Protein AF-A0A517XSW2-F1 (afdb_monomer_lite)

Organism: NCBI:txid2528023

Structure (mmCIF, N/CA/C/O backbone):
data_AF-A0A517XSW2-F1
#
_entry.id   AF-A0A517XSW2-F1
#
loop_
_atom_site.group_PDB
_atom_site.id
_atom_site.type_symbol
_atom_site.label_atom_id
_atom_site.label_alt_id
_atom_site.label_comp_id
_atom_site.label_asym_id
_atom_site.label_entity_id
_atom_site.label_seq_id
_atom_site.pdbx_PDB_ins_code
_atom_site.Cartn_x
_atom_site.Cartn_y
_atom_site.Cartn_z
_atom_site.occupancy
_atom_site.B_iso_or_equiv
_atom_site.auth_seq_id
_atom_site.auth_comp_id
_atom_site.auth_asym_id
_atom_site.auth_atom_id
_atom_site.pdbx_PDB_model_num
ATOM 1 N N . MET A 1 1 ? -10.372 -14.621 -18.216 1.00 47.44 1 MET A N 1
ATOM 2 C CA . MET A 1 1 ? -9.412 -14.431 -17.105 1.00 47.44 1 MET A CA 1
ATOM 3 C C . MET A 1 1 ? -10.120 -13.616 -16.020 1.00 47.44 1 MET A C 1
ATOM 5 O O . MET A 1 1 ? -10.457 -12.471 -16.289 1.00 47.44 1 MET A O 1
ATOM 9 N N . GLN A 1 2 ? -10.473 -14.197 -14.866 1.00 51.78 2 GLN A N 1
ATOM 10 C CA . GLN A 1 2 ? -11.155 -13.453 -13.789 1.00 51.78 2 GLN A CA 1
ATOM 11 C C . GLN A 1 2 ? -10.170 -12.493 -13.101 1.00 51.78 2 GLN A C 1
ATOM 13 O O . GLN A 1 2 ? -9.074 -12.891 -12.706 1.00 51.78 2 GLN A O 1
ATOM 18 N N . LEU A 1 3 ? -10.551 -11.221 -12.974 1.00 66.81 3 LEU A N 1
ATOM 19 C CA . LEU A 1 3 ? -9.764 -10.204 -12.278 1.00 66.81 3 LEU A CA 1
ATOM 20 C C . LEU A 1 3 ? -9.918 -10.397 -10.765 1.00 66.81 3 LEU A C 1
ATOM 22 O O . LEU A 1 3 ? -10.940 -10.016 -10.202 1.00 66.81 3 LEU A O 1
ATOM 26 N N . LYS A 1 4 ? -8.900 -10.973 -10.112 1.00 82.75 4 LYS A N 1
ATOM 27 C CA . LYS A 1 4 ? -8.864 -11.096 -8.647 1.00 82.75 4 LYS A CA 1
ATOM 28 C C . LYS A 1 4 ? -8.830 -9.714 -7.989 1.00 82.75 4 LYS A C 1
ATOM 30 O O . LYS A 1 4 ? -8.006 -8.863 -8.358 1.00 82.75 4 LYS A O 1
ATOM 35 N N . LYS A 1 5 ? -9.706 -9.500 -7.011 1.00 84.12 5 LYS A N 1
ATOM 36 C CA . LYS A 1 5 ? -9.792 -8.272 -6.219 1.00 84.12 5 LYS A CA 1
ATOM 37 C C . LYS A 1 5 ? -9.348 -8.559 -4.791 1.00 84.12 5 LYS A C 1
ATOM 39 O O . LYS A 1 5 ? -9.484 -9.673 -4.306 1.00 84.12 5 LYS A O 1
ATOM 44 N N . VAL A 1 6 ? -8.796 -7.537 -4.155 1.00 81.19 6 VAL A N 1
ATOM 45 C CA . VAL A 1 6 ? -8.434 -7.555 -2.740 1.00 81.19 6 VAL A CA 1
ATOM 46 C C . VAL A 1 6 ? -9.294 -6.517 -2.041 1.00 81.19 6 VAL A C 1
ATOM 48 O O . VAL A 1 6 ? -9.433 -5.384 -2.522 1.00 81.19 6 VAL A O 1
ATOM 51 N N . ARG A 1 7 ? -9.881 -6.917 -0.920 1.00 79.69 7 ARG A N 1
ATOM 52 C CA . ARG A 1 7 ? -10.638 -6.062 -0.018 1.00 79.69 7 ARG A CA 1
ATOM 53 C C . ARG A 1 7 ? -9.771 -5.756 1.195 1.00 79.69 7 ARG A C 1
ATOM 55 O O . ARG A 1 7 ? -9.294 -6.664 1.870 1.00 79.69 7 ARG A O 1
ATOM 62 N N . LEU A 1 8 ? -9.574 -4.465 1.430 1.00 76.75 8 LEU A N 1
ATOM 63 C CA . LEU A 1 8 ? -8.878 -3.927 2.587 1.00 76.75 8 LEU A CA 1
ATOM 64 C C . LEU A 1 8 ? -9.906 -3.368 3.563 1.00 76.75 8 LEU A C 1
ATOM 66 O O . LEU A 1 8 ? -10.751 -2.568 3.152 1.00 76.75 8 LEU A O 1
ATOM 70 N N . THR A 1 9 ? -9.811 -3.753 4.830 1.00 80.19 9 THR A N 1
ATOM 71 C CA . THR A 1 9 ? -10.694 -3.263 5.898 1.00 80.19 9 THR A CA 1
ATOM 72 C C . THR A 1 9 ? -9.861 -2.564 6.956 1.00 80.19 9 THR A C 1
ATOM 74 O O . THR A 1 9 ? -8.859 -3.123 7.392 1.00 80.19 9 THR A O 1
ATOM 77 N N . LEU A 1 10 ? -10.260 -1.356 7.359 1.00 73.75 10 LEU A N 1
ATOM 78 C CA . LEU A 1 10 ? -9.599 -0.606 8.420 1.00 73.75 10 LEU A CA 1
ATOM 79 C C . LEU A 1 10 ? -10.379 -0.738 9.728 1.00 73.75 10 LEU A C 1
ATOM 81 O O . LEU A 1 10 ? -11.501 -0.235 9.831 1.00 73.75 10 LEU A O 1
ATOM 85 N N . ASN A 1 11 ? -9.752 -1.359 10.726 1.00 71.06 11 ASN A N 1
ATOM 86 C CA . ASN A 1 11 ? -10.297 -1.493 12.071 1.00 71.06 11 ASN A CA 1
ATOM 87 C C . ASN A 1 11 ? -9.537 -0.547 13.009 1.00 71.06 11 ASN A C 1
ATOM 89 O O . ASN A 1 11 ? -8.332 -0.676 13.231 1.00 71.06 11 ASN A O 1
ATOM 93 N N . THR A 1 12 ? -10.231 0.448 13.551 1.00 65.69 12 THR A N 1
ATOM 94 C CA . THR A 1 12 ? -9.675 1.344 14.572 1.00 65.69 12 THR A CA 1
ATOM 95 C C . THR A 1 12 ? -9.985 0.802 15.958 1.00 65.69 12 THR A C 1
ATOM 97 O O . THR A 1 12 ? -11.158 0.621 16.284 1.00 65.69 12 THR A O 1
ATOM 100 N N . THR A 1 13 ? -8.964 0.607 16.794 1.00 62.94 13 THR A N 1
ATOM 101 C CA . THR A 1 13 ? -9.158 0.317 18.220 1.00 62.94 13 THR A CA 1
ATOM 102 C C . THR A 1 13 ? -9.878 1.497 18.872 1.00 62.94 13 THR A C 1
ATOM 104 O O . THR A 1 13 ? -9.374 2.621 18.841 1.00 62.94 13 THR A O 1
ATOM 107 N N . ARG A 1 14 ? -11.065 1.260 19.438 1.00 57.31 14 ARG A N 1
ATOM 108 C CA . ARG A 1 14 ? -11.829 2.269 20.178 1.00 57.31 14 ARG A CA 1
ATOM 109 C C . ARG A 1 14 ? -11.838 1.938 21.658 1.00 57.31 14 ARG A C 1
ATOM 111 O O . ARG A 1 14 ? -12.066 0.797 22.040 1.00 57.31 14 ARG A O 1
ATOM 118 N N . PHE A 1 15 ? -11.626 2.963 22.470 1.00 55.44 15 PHE A N 1
ATOM 119 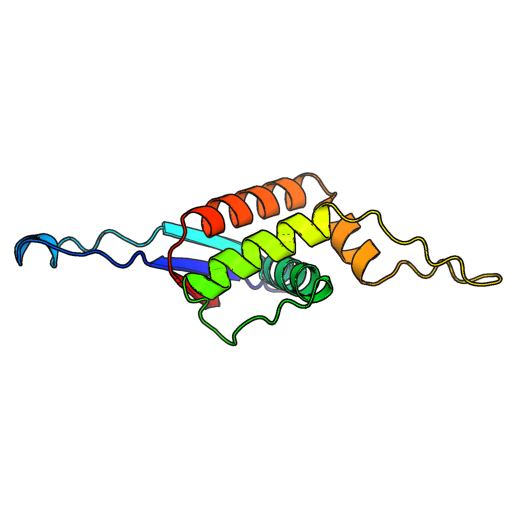C CA . PHE A 1 15 ? -11.977 2.927 23.879 1.00 55.44 15 PHE A CA 1
ATOM 120 C C . PHE A 1 15 ? -13.423 3.397 23.977 1.00 55.44 15 PHE A C 1
ATOM 122 O O . PHE A 1 15 ? -13.714 4.556 23.690 1.00 55.44 15 PHE A O 1
ATOM 129 N N . VAL A 1 16 ? -14.318 2.468 24.284 1.00 61.12 16 VAL A N 1
ATOM 130 C CA . VAL A 1 16 ? -15.738 2.745 24.514 1.00 61.12 16 VAL A CA 1
ATOM 131 C C . VAL A 1 16 ? -15.963 3.027 25.989 1.00 61.12 16 VAL A C 1
ATOM 133 O O . VAL A 1 16 ? -15.346 2.400 26.853 1.00 61.12 16 VAL A O 1
ATOM 136 N N . SER A 1 17 ? -16.806 4.018 26.263 1.00 59.91 17 SER A N 1
ATOM 137 C CA . SER A 1 17 ? -17.055 4.520 27.618 1.00 59.91 17 SER A CA 1
ATOM 138 C C . SER A 1 17 ? -18.344 3.967 28.235 1.00 59.91 17 SER A C 1
ATOM 140 O O . SER A 1 17 ? -18.548 4.099 29.440 1.00 59.91 17 SER A O 1
ATOM 142 N N . SER A 1 18 ? -19.188 3.305 27.434 1.00 62.72 18 SER A N 1
ATOM 143 C CA . SER A 1 18 ? -20.395 2.609 27.893 1.00 62.72 18 SER A CA 1
ATOM 144 C C . SER A 1 18 ? -20.690 1.360 27.049 1.00 62.72 18 SER A C 1
ATOM 146 O O . SER A 1 18 ? -20.314 1.301 25.880 1.00 62.72 18 SER A O 1
ATOM 148 N N . GLU A 1 19 ? -21.380 0.368 27.626 1.00 59.28 19 GLU A N 1
ATOM 149 C CA . GLU A 1 19 ? -21.779 -0.873 26.929 1.00 59.28 19 GLU A CA 1
ATOM 150 C C . GLU A 1 19 ? -22.638 -0.611 25.680 1.00 59.28 19 GLU A C 1
ATOM 152 O O . GLU A 1 19 ? -22.495 -1.316 24.688 1.00 59.28 19 GLU A O 1
ATOM 157 N N . ALA A 1 20 ? -23.460 0.445 25.674 1.00 60.25 20 ALA A N 1
ATOM 158 C CA . ALA A 1 20 ? -24.310 0.804 24.533 1.00 60.25 20 ALA A CA 1
ATOM 159 C C . ALA A 1 20 ? -23.517 1.245 23.284 1.00 60.25 20 ALA A C 1
ATOM 161 O O . ALA A 1 20 ? -24.033 1.184 22.172 1.00 60.25 20 ALA A O 1
ATOM 162 N N . GLU A 1 21 ? -22.259 1.671 23.447 1.00 55.53 21 GLU A N 1
ATOM 163 C CA . GLU A 1 21 ? -21.366 2.009 22.329 1.00 55.53 21 GLU A CA 1
ATOM 164 C C . GLU A 1 21 ? -20.684 0.772 21.722 1.00 55.53 21 GLU A C 1
ATOM 166 O O . GLU A 1 21 ? -20.098 0.871 20.642 1.00 55.53 21 GLU A O 1
ATOM 171 N N . PHE A 1 22 ? -20.742 -0.382 22.401 1.00 55.06 22 PHE A N 1
ATOM 172 C CA . PHE A 1 22 ? -20.172 -1.643 21.917 1.00 55.06 22 PHE A CA 1
ATOM 173 C C . PHE A 1 22 ? -21.033 -2.263 20.806 1.00 55.06 22 PHE A C 1
ATOM 175 O O . PHE A 1 22 ? -20.492 -2.855 19.876 1.00 55.06 22 PHE A O 1
ATOM 182 N N . ASP A 1 23 ? -22.354 -2.067 20.871 1.00 57.75 23 ASP A N 1
ATOM 183 C CA . ASP A 1 23 ? -23.317 -2.578 19.885 1.00 57.75 23 ASP A CA 1
ATOM 184 C C . ASP A 1 23 ? -23.417 -1.708 18.615 1.00 57.75 23 ASP A C 1
ATOM 186 O O . ASP A 1 23 ? -23.972 -2.142 17.602 1.00 57.75 23 ASP A O 1
ATOM 190 N N . GLU A 1 24 ? -22.849 -0.493 18.614 1.00 55.38 24 GLU A N 1
ATOM 191 C CA . GLU A 1 24 ? -22.688 0.304 17.392 1.00 55.38 24 GLU A CA 1
ATOM 192 C C . GLU A 1 24 ? -21.518 -0.232 16.555 1.00 55.38 24 GLU A C 1
ATOM 194 O O . GLU A 1 24 ? -20.431 0.357 16.490 1.00 55.38 24 GLU A O 1
ATOM 199 N N . ASP A 1 25 ? -21.764 -1.345 15.869 1.00 51.53 25 ASP A N 1
ATOM 200 C CA . ASP A 1 25 ? -20.848 -1.960 14.912 1.00 51.53 25 ASP A CA 1
ATOM 201 C C . ASP A 1 25 ? -20.710 -1.045 13.677 1.00 51.53 25 ASP A C 1
ATOM 203 O O . ASP A 1 25 ? -21.332 -1.235 12.627 1.00 51.53 25 ASP A O 1
ATOM 207 N N . LYS A 1 26 ? -19.966 0.063 13.816 1.00 53.25 26 LYS A N 1
ATOM 208 C CA . LYS A 1 26 ? -19.712 0.967 12.689 1.00 53.25 26 LYS A CA 1
ATOM 209 C C . LYS A 1 26 ? -18.885 0.182 11.677 1.00 53.25 26 LYS A C 1
ATOM 211 O O . LYS A 1 26 ? -17.756 -0.190 12.002 1.00 53.25 26 LYS A O 1
ATOM 216 N N . PRO A 1 27 ? -19.396 -0.032 10.452 1.00 54.59 27 PRO A N 1
ATOM 217 C CA . PRO A 1 27 ? -18.694 -0.835 9.469 1.00 54.59 27 PRO A CA 1
ATOM 218 C C . PRO A 1 27 ? -17.327 -0.202 9.217 1.00 54.59 27 PRO A C 1
ATOM 220 O O . PRO A 1 27 ? -17.233 0.987 8.890 1.00 54.59 27 PRO A O 1
ATOM 223 N N . GLY A 1 28 ? -16.265 -0.989 9.411 1.00 63.03 28 GLY A N 1
ATOM 224 C CA . GLY A 1 28 ? -14.898 -0.558 9.140 1.00 63.03 28 GLY A CA 1
ATOM 225 C C . GLY A 1 28 ? -14.803 0.064 7.746 1.00 63.03 28 GLY A C 1
ATOM 226 O O . GLY A 1 28 ? -15.476 -0.372 6.804 1.00 63.03 28 GLY A O 1
ATOM 227 N N . LYS A 1 29 ? -13.983 1.111 7.591 1.00 73.69 29 LYS A N 1
ATOM 228 C CA . LYS A 1 29 ? -13.776 1.702 6.262 1.00 73.69 29 LYS A CA 1
ATOM 229 C C . LYS A 1 29 ? -13.212 0.612 5.354 1.00 73.69 29 LYS A C 1
ATOM 231 O O . LYS A 1 29 ? -12.238 -0.044 5.710 1.00 73.69 29 LYS A O 1
ATOM 236 N N . MET A 1 30 ? -13.815 0.434 4.182 1.00 80.75 30 MET A N 1
ATOM 237 C CA . MET A 1 30 ? -13.444 -0.619 3.241 1.00 80.75 30 MET A CA 1
ATOM 238 C C . MET A 1 30 ? -12.936 -0.028 1.927 1.00 80.75 30 MET A C 1
ATOM 240 O O . MET A 1 30 ? -13.573 0.847 1.336 1.00 80.75 30 MET A O 1
ATOM 244 N N . LEU A 1 31 ? -11.809 -0.543 1.435 1.00 84.62 31 LEU A N 1
ATOM 245 C CA . LEU A 1 31 ? -11.260 -0.220 0.121 1.00 84.62 31 LEU A CA 1
ATOM 246 C C . LEU A 1 31 ? -11.094 -1.500 -0.699 1.00 84.62 31 LEU A C 1
ATOM 248 O O . LEU A 1 31 ? -10.339 -2.396 -0.337 1.00 84.62 31 LEU A O 1
ATOM 252 N N . VAL A 1 32 ? -11.771 -1.571 -1.844 1.00 85.81 32 VAL A N 1
ATOM 253 C CA . VAL A 1 32 ? -11.595 -2.663 -2.810 1.00 85.81 32 VAL A CA 1
ATOM 254 C C . VAL A 1 32 ? -10.678 -2.193 -3.931 1.00 85.81 32 VAL A C 1
ATOM 256 O O . VAL A 1 32 ? -10.937 -1.166 -4.563 1.00 85.81 32 VAL A O 1
ATOM 259 N N . LEU A 1 33 ? -9.623 -2.956 -4.207 1.00 86.88 33 LEU A N 1
ATOM 260 C CA . LEU A 1 33 ? -8.675 -2.667 -5.279 1.00 86.88 33 LEU A CA 1
ATOM 261 C C . LEU A 1 33 ? -8.263 -3.937 -6.038 1.00 86.88 33 LEU A C 1
ATOM 263 O O . LEU A 1 33 ? -8.429 -5.052 -5.539 1.00 86.88 33 LEU A O 1
ATOM 267 N N . PRO A 1 34 ? -7.715 -3.808 -7.259 1.00 88.88 34 PRO A N 1
ATOM 268 C CA . PRO A 1 34 ? -7.167 -4.953 -7.973 1.00 88.88 34 PRO A CA 1
ATOM 269 C C . PRO A 1 34 ? -6.020 -5.600 -7.188 1.00 88.88 34 PRO A C 1
ATOM 271 O O . PRO A 1 34 ? -5.095 -4.909 -6.750 1.00 88.88 34 PRO A O 1
ATOM 274 N N . ALA A 1 35 ? -6.014 -6.934 -7.101 1.00 86.38 35 ALA A N 1
ATOM 275 C CA . ALA A 1 35 ? -4.966 -7.686 -6.400 1.00 86.38 35 ALA A CA 1
ATOM 276 C C . ALA A 1 35 ? -3.561 -7.405 -6.959 1.00 86.38 35 ALA A C 1
ATOM 278 O O . ALA A 1 35 ? -2.554 -7.485 -6.259 1.00 86.38 35 ALA A O 1
ATOM 279 N N . VAL A 1 36 ? -3.477 -7.088 -8.253 1.00 88.31 36 VAL A N 1
ATOM 280 C CA . VAL A 1 36 ? -2.221 -6.718 -8.916 1.00 88.31 36 VAL A CA 1
ATOM 281 C C . VAL A 1 36 ? -1.697 -5.382 -8.391 1.00 88.31 36 VAL A C 1
ATOM 283 O O . VAL A 1 36 ? -0.513 -5.286 -8.085 1.00 88.31 36 VAL A O 1
ATOM 286 N N . SER A 1 37 ? -2.561 -4.375 -8.241 1.00 87.94 37 SER A N 1
ATOM 287 C CA . SER A 1 37 ? -2.162 -3.053 -7.747 1.00 87.94 37 SER A CA 1
ATOM 288 C C . SER A 1 37 ? -1.698 -3.122 -6.291 1.00 87.94 37 SER A C 1
ATOM 290 O O . SER A 1 37 ? -0.671 -2.533 -5.967 1.00 87.94 37 SER A O 1
ATOM 292 N N . PHE A 1 38 ? -2.382 -3.901 -5.440 1.00 88.19 38 PHE A N 1
ATOM 293 C CA . PHE A 1 38 ? -1.956 -4.102 -4.050 1.00 88.19 38 PHE A CA 1
ATOM 294 C C . PHE A 1 38 ? -0.585 -4.781 -3.964 1.00 88.19 38 PHE A C 1
ATOM 296 O O . PHE A 1 38 ? 0.328 -4.259 -3.331 1.00 88.19 38 PHE A O 1
ATOM 303 N N . ARG A 1 39 ? -0.397 -5.902 -4.675 1.00 89.06 39 ARG A N 1
ATOM 304 C CA . ARG A 1 39 ? 0.886 -6.627 -4.692 1.00 89.06 39 ARG A CA 1
ATOM 305 C C . ARG A 1 39 ? 2.037 -5.769 -5.206 1.00 89.06 39 ARG A C 1
ATOM 307 O O . ARG A 1 39 ? 3.132 -5.841 -4.664 1.00 89.06 39 ARG A O 1
ATOM 314 N N . LYS A 1 40 ? 1.796 -4.934 -6.220 1.00 90.62 40 LYS A N 1
ATOM 315 C CA . LYS A 1 40 ? 2.806 -3.993 -6.723 1.00 90.62 40 LYS A CA 1
ATOM 316 C C . LYS A 1 40 ? 3.126 -2.885 -5.720 1.00 90.62 40 LYS A C 1
ATOM 318 O O . LYS A 1 40 ? 4.276 -2.472 -5.652 1.00 90.62 40 LYS A O 1
ATOM 323 N N . ALA A 1 41 ? 2.149 -2.424 -4.940 1.00 88.69 41 ALA A N 1
ATOM 324 C CA . ALA A 1 41 ? 2.386 -1.447 -3.879 1.00 88.69 41 ALA A CA 1
ATOM 325 C C . ALA A 1 41 ? 3.229 -2.059 -2.749 1.00 88.69 41 ALA A C 1
ATOM 327 O O . ALA A 1 41 ? 4.197 -1.445 -2.309 1.00 88.69 41 ALA A O 1
ATOM 328 N N . VAL A 1 42 ? 2.922 -3.295 -2.344 1.00 90.81 42 VAL A N 1
ATOM 329 C CA . VAL A 1 42 ? 3.741 -4.053 -1.385 1.00 90.81 42 VAL A CA 1
ATOM 330 C C . VAL A 1 42 ? 5.165 -4.233 -1.905 1.00 90.81 42 VAL A C 1
ATOM 332 O O . VAL A 1 42 ? 6.102 -3.818 -1.234 1.00 90.81 42 VAL A O 1
ATOM 335 N N . ALA A 1 43 ? 5.329 -4.738 -3.131 1.00 89.50 43 ALA A N 1
ATOM 336 C CA . ALA A 1 43 ? 6.647 -4.925 -3.736 1.00 89.50 43 ALA A CA 1
ATOM 337 C C . ALA A 1 43 ? 7.443 -3.612 -3.828 1.00 89.50 43 ALA A C 1
ATOM 339 O O . ALA A 1 43 ? 8.654 -3.608 -3.633 1.00 89.50 43 ALA A O 1
ATOM 340 N N . LEU A 1 44 ? 6.770 -2.485 -4.096 1.00 89.06 44 LEU A N 1
ATOM 341 C CA . LEU A 1 44 ? 7.409 -1.173 -4.115 1.00 89.06 44 LEU A CA 1
ATOM 342 C C . LEU A 1 44 ? 7.874 -0.751 -2.713 1.00 89.06 44 LEU A C 1
ATOM 344 O O . LEU A 1 44 ? 8.997 -0.274 -2.576 1.00 89.06 44 LEU A O 1
ATOM 348 N N . ALA A 1 45 ? 7.059 -0.960 -1.677 1.00 89.50 45 ALA A N 1
ATOM 349 C CA . ALA A 1 45 ? 7.454 -0.693 -0.294 1.00 89.50 45 ALA A CA 1
ATOM 350 C C . ALA A 1 45 ? 8.644 -1.566 0.138 1.00 89.50 45 ALA A C 1
ATOM 352 O O . ALA A 1 45 ? 9.572 -1.082 0.779 1.00 89.50 45 ALA A O 1
ATOM 353 N N . GLU A 1 46 ? 8.670 -2.836 -0.266 1.00 90.81 46 GLU A N 1
ATOM 354 C CA . GLU A 1 46 ? 9.763 -3.759 0.065 1.00 90.81 46 GLU A CA 1
ATOM 355 C C . GLU A 1 46 ? 11.123 -3.304 -0.497 1.00 90.81 46 GLU A C 1
ATOM 357 O O . GLU A 1 46 ? 12.162 -3.586 0.103 1.00 90.81 46 GLU A O 1
ATOM 362 N N . THR A 1 47 ? 11.151 -2.503 -1.574 1.00 88.31 47 THR A N 1
ATOM 363 C CA . THR A 1 47 ? 12.406 -1.920 -2.101 1.00 88.31 47 THR A CA 1
ATOM 364 C C . THR A 1 47 ? 13.106 -0.959 -1.128 1.00 88.31 47 THR A C 1
ATOM 366 O O . THR A 1 47 ? 14.298 -0.673 -1.287 1.00 88.31 47 THR A O 1
ATOM 369 N N . THR A 1 48 ? 12.411 -0.463 -0.099 1.00 85.50 48 THR A N 1
ATOM 370 C CA . THR A 1 48 ? 13.000 0.390 0.947 1.00 85.50 48 THR A CA 1
ATOM 371 C C . THR A 1 48 ? 13.433 -0.393 2.185 1.00 85.50 48 THR A C 1
ATOM 373 O O . THR A 1 48 ? 13.935 0.213 3.126 1.00 85.50 48 THR A O 1
ATOM 376 N N . GLY A 1 49 ? 13.275 -1.722 2.189 1.00 84.69 49 GLY A N 1
ATOM 377 C CA . GLY A 1 49 ? 13.587 -2.593 3.327 1.00 84.69 49 GLY A CA 1
ATOM 378 C C . GLY A 1 49 ? 12.389 -2.916 4.226 1.00 84.69 49 GLY A C 1
ATOM 379 O O . GLY A 1 49 ? 12.552 -3.652 5.199 1.00 84.69 49 GLY A O 1
ATOM 380 N N . PHE A 1 50 ? 11.192 -2.413 3.902 1.00 89.38 50 PHE A N 1
ATOM 381 C CA . PHE A 1 50 ? 9.952 -2.835 4.555 1.00 89.38 50 PHE A CA 1
ATOM 382 C C . PHE A 1 50 ? 9.706 -4.334 4.329 1.00 89.38 50 PHE A C 1
ATOM 384 O O . PHE A 1 50 ? 10.040 -4.869 3.274 1.00 89.38 50 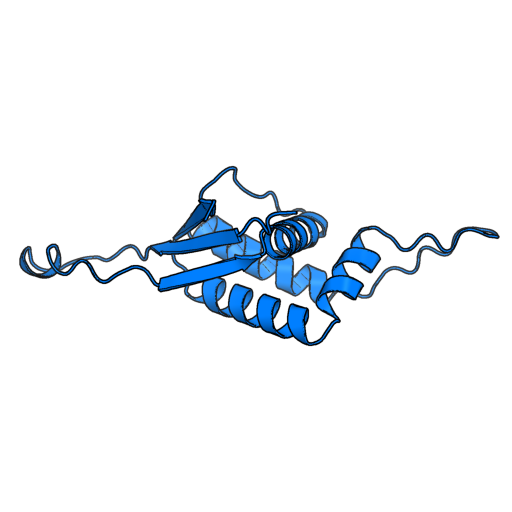PHE A O 1
ATOM 391 N N . ARG A 1 51 ? 9.105 -5.020 5.306 1.00 87.56 51 ARG A N 1
ATOM 392 C CA . ARG A 1 51 ? 8.690 -6.423 5.175 1.00 87.56 51 ARG A CA 1
ATOM 393 C C . ARG A 1 51 ? 7.202 -6.533 5.450 1.00 87.56 51 ARG A C 1
ATOM 395 O O . ARG A 1 51 ? 6.763 -6.262 6.564 1.00 87.56 51 ARG A O 1
ATOM 402 N N . ALA A 1 52 ? 6.437 -6.949 4.447 1.00 85.19 52 ALA A N 1
ATOM 403 C CA . ALA A 1 52 ? 5.001 -7.090 4.611 1.00 85.19 52 ALA A CA 1
ATOM 404 C C . ALA A 1 52 ? 4.652 -8.274 5.534 1.00 85.19 52 ALA A C 1
ATOM 406 O O . ALA A 1 52 ? 5.167 -9.382 5.337 1.00 85.19 52 ALA A O 1
ATOM 407 N N . PRO A 1 53 ? 3.755 -8.084 6.517 1.00 84.50 53 PRO A N 1
ATOM 408 C CA . PRO A 1 53 ? 3.198 -9.191 7.278 1.00 84.50 53 PRO A CA 1
ATOM 409 C C . PRO A 1 53 ? 2.311 -10.071 6.385 1.00 84.50 53 PRO A C 1
ATOM 411 O O . PRO A 1 53 ? 1.689 -9.611 5.424 1.00 84.50 53 PRO A O 1
ATOM 414 N N . ARG A 1 54 ? 2.233 -11.365 6.710 1.00 75.19 54 ARG A N 1
ATOM 415 C CA . ARG A 1 54 ? 1.347 -12.311 6.018 1.00 75.19 54 ARG A CA 1
ATOM 416 C C . ARG A 1 54 ? -0.067 -12.177 6.586 1.00 75.19 54 ARG A C 1
ATOM 418 O O . ARG A 1 54 ? -0.359 -12.757 7.624 1.00 75.19 54 ARG A O 1
ATOM 425 N N . GLY A 1 55 ? -0.923 -11.408 5.915 1.00 75.88 55 GLY A N 1
ATOM 426 C CA . GLY A 1 55 ? -2.339 -11.257 6.270 1.00 75.88 55 GLY A CA 1
ATOM 427 C C . GLY A 1 55 ? -2.675 -9.846 6.734 1.00 75.88 55 GLY A C 1
ATOM 428 O O . GLY A 1 55 ? -2.963 -8.990 5.906 1.00 75.88 55 GLY A O 1
ATOM 429 N N . SER A 1 56 ? -2.627 -9.599 8.045 1.00 80.19 56 SER A N 1
ATOM 430 C CA . SER A 1 56 ? -3.060 -8.326 8.631 1.00 80.19 56 SER A CA 1
ATOM 431 C C . SER A 1 56 ? -1.893 -7.391 8.957 1.00 80.19 56 SER A C 1
ATOM 433 O O . SER A 1 56 ? -0.864 -7.791 9.511 1.00 80.19 56 SER A O 1
ATOM 435 N N . PHE A 1 57 ? -2.073 -6.115 8.636 1.00 83.56 57 PHE A N 1
ATOM 436 C CA . PHE A 1 57 ? -1.160 -5.035 8.971 1.00 83.56 57 PHE A CA 1
ATOM 437 C C . PHE A 1 57 ? -1.661 -4.389 10.263 1.00 83.56 57 PHE A C 1
ATOM 439 O O . PHE A 1 57 ? -2.658 -3.675 10.277 1.00 83.56 57 PHE A O 1
ATOM 446 N N . MET A 1 58 ? -0.974 -4.653 11.371 1.00 81.25 58 MET A N 1
ATOM 447 C CA . M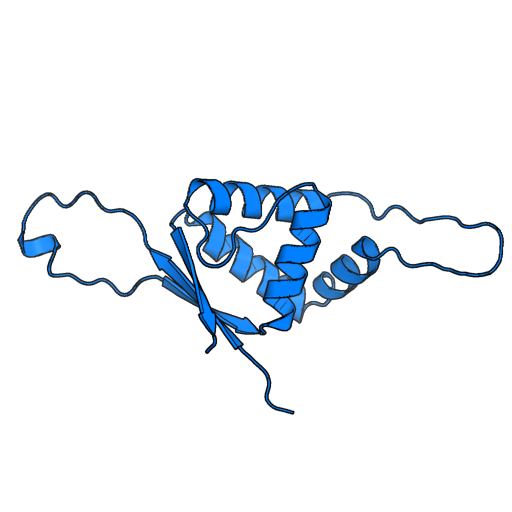ET A 1 58 ? -1.203 -3.935 12.628 1.00 81.25 58 MET A CA 1
ATOM 448 C C . MET A 1 58 ? -0.883 -2.439 12.465 1.00 81.25 58 MET A C 1
ATOM 450 O O . MET A 1 58 ? -0.098 -2.097 11.580 1.00 81.25 58 MET A O 1
ATOM 454 N N . PRO A 1 59 ? -1.409 -1.544 13.326 1.00 80.19 59 PRO A N 1
ATOM 455 C CA . PRO A 1 59 ? -1.226 -0.098 13.172 1.00 80.19 59 PRO A CA 1
ATOM 456 C C . PRO A 1 59 ? 0.240 0.340 13.005 1.00 80.19 59 PRO A C 1
ATOM 458 O O . PRO A 1 59 ? 0.537 1.192 12.170 1.00 80.19 59 PRO A O 1
ATOM 461 N N . SER A 1 60 ? 1.178 -0.291 13.723 1.00 81.12 60 SER A N 1
ATOM 462 C CA . SER A 1 60 ? 2.621 -0.056 13.558 1.00 81.12 60 SER A CA 1
ATOM 463 C C . SER A 1 60 ? 3.107 -0.367 12.136 1.00 81.12 60 SER A C 1
ATOM 465 O O . SER A 1 60 ? 3.743 0.473 11.500 1.00 81.12 60 SER A O 1
ATOM 467 N N . HIS A 1 61 ? 2.736 -1.530 11.596 1.00 85.06 61 HIS A N 1
ATOM 468 C CA . HIS A 1 61 ? 3.078 -1.949 10.234 1.00 85.06 61 HIS A CA 1
ATOM 469 C C . HIS A 1 61 ? 2.389 -1.088 9.171 1.00 85.06 61 HIS A C 1
ATOM 471 O O . HIS A 1 61 ? 2.973 -0.832 8.123 1.00 85.06 61 HIS A O 1
ATOM 477 N N . THR A 1 62 ? 1.165 -0.619 9.428 1.00 83.69 62 THR A N 1
ATOM 478 C CA . THR A 1 62 ? 0.419 0.288 8.542 1.00 83.69 62 THR A CA 1
ATOM 479 C C . THR A 1 62 ? 1.169 1.614 8.367 1.00 83.69 62 THR A C 1
ATOM 481 O O . THR A 1 62 ? 1.358 2.086 7.242 1.00 83.69 62 THR A O 1
ATOM 484 N N . VAL A 1 63 ? 1.673 2.187 9.464 1.00 84.50 63 VAL A N 1
ATOM 485 C CA . VAL A 1 63 ? 2.471 3.425 9.438 1.00 84.50 63 VAL A CA 1
ATOM 486 C C . VAL A 1 63 ? 3.804 3.214 8.716 1.00 84.50 63 VAL A C 1
ATOM 488 O O . VAL A 1 63 ? 4.188 4.034 7.874 1.00 84.50 63 VAL A O 1
ATOM 491 N N . GLU A 1 64 ? 4.498 2.113 9.005 1.00 88.06 64 GLU A N 1
ATOM 492 C CA . GLU A 1 64 ? 5.752 1.755 8.332 1.00 88.06 64 GLU A CA 1
ATOM 493 C C . GLU A 1 64 ? 5.554 1.545 6.830 1.00 88.06 64 GLU A C 1
ATOM 495 O O . GLU A 1 64 ? 6.317 2.085 6.028 1.00 88.06 64 GLU A O 1
ATOM 500 N N . PHE A 1 65 ? 4.488 0.847 6.440 1.00 89.62 65 PHE A N 1
ATOM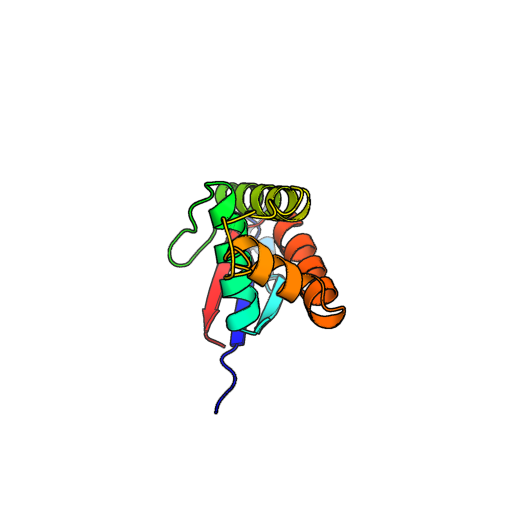 501 C CA . PHE A 1 65 ? 4.116 0.625 5.048 1.00 89.62 65 PHE A CA 1
ATOM 502 C C . PHE A 1 65 ? 3.853 1.943 4.310 1.00 89.62 65 PHE A C 1
ATOM 504 O O . PHE A 1 65 ? 4.388 2.162 3.220 1.00 89.62 65 PHE A O 1
ATOM 511 N N . ALA A 1 66 ? 3.084 2.861 4.911 1.00 87.94 66 ALA A N 1
ATOM 512 C CA . ALA A 1 66 ? 2.824 4.178 4.326 1.00 87.94 66 ALA A CA 1
ATOM 513 C C . ALA A 1 66 ? 4.112 4.981 4.122 1.00 87.94 66 ALA A C 1
ATOM 515 O O . ALA A 1 66 ? 4.288 5.642 3.093 1.00 87.94 66 ALA A O 1
ATOM 516 N N . ARG A 1 67 ? 5.007 4.946 5.116 1.00 89.62 67 ARG A N 1
ATOM 517 C CA . ARG A 1 67 ? 6.293 5.646 5.071 1.00 89.62 67 ARG A CA 1
ATOM 518 C C . ARG A 1 67 ? 7.187 5.060 3.978 1.00 89.62 67 ARG A C 1
ATOM 520 O O . ARG A 1 67 ? 7.683 5.822 3.153 1.00 89.62 67 ARG A O 1
ATOM 527 N N . ALA A 1 68 ? 7.310 3.735 3.929 1.00 89.81 68 ALA A N 1
ATOM 528 C CA . ALA A 1 68 ? 8.076 3.007 2.923 1.00 89.81 68 ALA A CA 1
ATOM 529 C C . ALA A 1 68 ? 7.582 3.296 1.499 1.00 89.81 68 ALA A C 1
ATOM 531 O O . ALA A 1 68 ? 8.378 3.615 0.620 1.00 89.81 68 ALA A O 1
ATOM 532 N N . LEU A 1 69 ? 6.264 3.286 1.270 1.00 89.44 69 LEU A N 1
ATOM 533 C CA . LEU A 1 69 ? 5.683 3.645 -0.028 1.00 89.44 69 LEU A CA 1
ATOM 534 C C . LEU A 1 69 ? 6.017 5.079 -0.452 1.00 89.44 69 LEU A C 1
ATOM 536 O O . LEU A 1 69 ? 6.398 5.314 -1.601 1.00 89.44 69 LEU A O 1
ATOM 540 N N . LYS A 1 70 ? 5.871 6.048 0.460 1.00 88.12 70 LYS A N 1
ATOM 541 C CA . LYS A 1 70 ? 6.194 7.456 0.178 1.00 88.12 70 LYS A CA 1
ATOM 542 C C . LYS A 1 70 ? 7.677 7.634 -0.137 1.00 88.12 70 LYS A C 1
ATOM 544 O O . LYS A 1 70 ? 8.016 8.379 -1.054 1.00 88.12 70 LYS A O 1
ATOM 549 N N . GLU A 1 71 ? 8.544 6.936 0.589 1.00 89.38 71 GLU A N 1
ATOM 550 C CA . GLU A 1 71 ? 9.986 6.949 0.356 1.00 89.38 71 GLU A CA 1
ATOM 551 C C 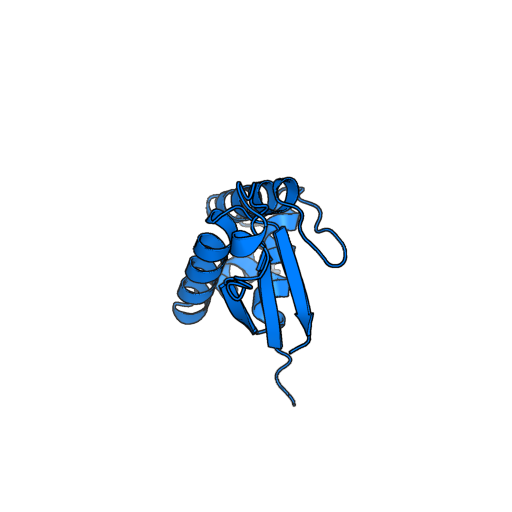. GLU A 1 71 ? 10.357 6.305 -0.989 1.00 89.38 71 GLU A C 1
ATOM 553 O O . GLU A 1 71 ? 11.103 6.889 -1.774 1.00 89.38 71 GLU A O 1
ATOM 558 N N . ALA A 1 72 ? 9.794 5.140 -1.309 1.00 86.19 72 ALA A N 1
ATOM 559 C CA . ALA A 1 72 ? 10.027 4.462 -2.583 1.00 86.19 72 ALA A CA 1
ATOM 560 C C . ALA A 1 72 ? 9.632 5.343 -3.781 1.00 86.19 72 ALA A C 1
ATOM 562 O O . ALA A 1 72 ? 10.339 5.409 -4.789 1.00 86.19 72 ALA A O 1
ATOM 563 N N . MET A 1 73 ? 8.520 6.073 -3.655 1.00 83.75 73 MET A N 1
ATOM 564 C CA . MET A 1 73 ? 8.040 6.993 -4.687 1.00 83.75 73 MET A CA 1
ATOM 565 C C . MET A 1 73 ? 8.904 8.255 -4.826 1.00 83.75 73 MET A C 1
ATOM 567 O O . MET A 1 73 ? 8.958 8.818 -5.922 1.00 83.75 73 MET A O 1
ATOM 571 N N . SER A 1 74 ? 9.577 8.698 -3.758 1.00 82.69 74 SER A N 1
ATOM 572 C CA . SER A 1 74 ? 10.378 9.932 -3.744 1.00 82.69 74 SER A CA 1
ATOM 573 C C . SER A 1 74 ? 11.845 9.736 -4.137 1.00 82.69 74 SER A C 1
ATOM 575 O O . SER A 1 74 ? 12.481 10.690 -4.594 1.00 82.69 74 SER A O 1
ATOM 577 N N . ARG A 1 75 ? 12.395 8.517 -4.022 1.00 78.44 75 ARG A N 1
ATOM 578 C CA . ARG A 1 75 ? 13.751 8.187 -4.512 1.00 78.44 75 ARG A CA 1
ATOM 579 C C . ARG A 1 75 ? 13.872 8.562 -5.991 1.00 78.44 75 ARG A C 1
ATOM 581 O O . ARG A 1 75 ? 12.890 8.490 -6.705 1.00 78.44 75 ARG A O 1
ATOM 588 N N . LYS A 1 76 ? 15.026 8.944 -6.532 1.00 61.97 76 LYS A N 1
ATOM 589 C CA . LYS A 1 76 ? 15.166 9.048 -8.004 1.00 61.97 76 LYS A CA 1
ATOM 590 C C . LYS A 1 76 ? 15.413 7.653 -8.573 1.00 61.97 76 LYS A C 1
ATOM 592 O O . LYS A 1 76 ? 16.191 6.908 -7.983 1.00 61.97 76 LYS A O 1
ATOM 597 N N . ALA A 1 77 ? 14.761 7.299 -9.683 1.00 57.81 77 ALA A N 1
ATOM 598 C CA . ALA A 1 77 ? 15.011 6.024 -10.349 1.00 57.81 77 ALA A CA 1
ATOM 599 C C . ALA A 1 77 ? 16.511 5.921 -10.655 1.00 57.81 77 ALA A C 1
ATOM 601 O O . ALA A 1 77 ? 17.059 6.749 -11.389 1.00 57.81 77 ALA A O 1
ATOM 602 N N . LYS A 1 78 ? 17.197 4.945 -10.052 1.00 55.09 78 LYS A N 1
ATOM 603 C CA . LYS A 1 78 ? 18.586 4.663 -10.411 1.00 55.09 78 LYS A CA 1
ATOM 604 C C . LYS A 1 78 ? 18.574 4.073 -11.814 1.00 55.09 78 LYS A C 1
ATOM 606 O O . LYS A 1 78 ? 18.178 2.925 -12.004 1.00 55.09 78 LYS A O 1
ATOM 611 N N . ILE A 1 79 ? 18.990 4.870 -12.792 1.00 53.03 79 ILE A N 1
ATOM 612 C CA . ILE A 1 79 ? 19.303 4.375 -14.129 1.00 53.03 79 ILE A CA 1
ATOM 613 C C . ILE A 1 79 ? 20.508 3.449 -13.958 1.00 53.03 79 ILE A C 1
ATOM 615 O O . ILE A 1 79 ? 21.611 3.907 -13.659 1.00 53.03 79 ILE A O 1
ATOM 619 N N . VAL A 1 80 ? 20.295 2.141 -14.087 1.00 53.59 80 VAL A N 1
ATOM 620 C CA . VAL A 1 80 ? 21.390 1.170 -14.117 1.00 53.59 80 VAL A CA 1
ATOM 621 C C . VAL A 1 80 ? 22.018 1.269 -15.505 1.00 53.59 80 VAL A C 1
ATOM 623 O O . VAL A 1 80 ? 21.552 0.653 -16.461 1.00 53.59 80 VAL A O 1
ATOM 626 N N . ALA A 1 81 ? 23.043 2.110 -15.636 1.00 43.91 81 ALA A N 1
ATOM 627 C CA . ALA A 1 81 ? 23.855 2.182 -16.842 1.00 43.91 81 ALA A CA 1
ATOM 628 C C . ALA A 1 81 ? 24.735 0.922 -16.919 1.00 43.91 81 ALA A C 1
ATOM 630 O O . ALA A 1 81 ? 25.833 0.878 -16.370 1.00 43.91 81 ALA A O 1
ATOM 631 N N . GLY A 1 82 ? 24.216 -0.133 -17.547 1.00 49.88 82 GLY A N 1
ATOM 632 C CA . GLY A 1 82 ? 24.997 -1.318 -17.899 1.00 49.88 82 GLY A CA 1
ATOM 633 C C . GLY A 1 82 ? 25.862 -1.064 -19.143 1.00 49.88 82 GLY A C 1
ATOM 634 O O . GLY A 1 82 ? 25.445 -0.316 -20.035 1.00 49.88 82 GLY A O 1
ATOM 635 N N . PRO A 1 83 ? 27.057 -1.673 -19.248 1.00 48.06 83 PRO A N 1
ATOM 636 C CA . PRO A 1 83 ? 27.893 -1.538 -20.430 1.00 48.06 83 PRO A CA 1
ATOM 637 C C . PRO A 1 83 ? 27.243 -2.286 -21.603 1.00 48.06 83 PRO A C 1
ATOM 639 O O . PRO A 1 83 ? 27.171 -3.506 -21.601 1.00 48.06 83 PRO A O 1
ATOM 642 N N . ARG A 1 84 ? 26.788 -1.524 -22.607 1.00 49.16 84 ARG A N 1
ATOM 643 C CA . ARG A 1 84 ? 26.346 -1.968 -23.945 1.00 49.16 84 ARG A CA 1
ATOM 644 C C . ARG A 1 84 ? 25.212 -3.014 -23.975 1.00 49.16 84 ARG A C 1
ATOM 646 O O . ARG A 1 84 ? 25.439 -4.213 -23.932 1.00 49.16 84 ARG A O 1
ATOM 653 N N . GLY A 1 85 ? 23.988 -2.542 -24.229 1.00 45.38 85 GLY A N 1
ATOM 654 C CA . GLY A 1 85 ? 22.996 -3.318 -24.993 1.00 45.38 85 GLY A CA 1
ATOM 655 C C . GLY A 1 85 ? 21.791 -3.890 -24.244 1.00 45.38 85 GLY A C 1
ATOM 656 O O . GLY A 1 85 ? 20.834 -4.281 -24.901 1.00 45.38 85 GLY A O 1
ATOM 657 N N . SER A 1 86 ? 21.748 -3.868 -22.910 1.00 43.75 86 SER A N 1
ATOM 658 C CA . SER A 1 86 ? 20.509 -4.149 -22.171 1.00 43.75 86 SER A CA 1
ATOM 659 C C . SER A 1 86 ? 20.097 -2.911 -21.382 1.00 43.75 86 SER A C 1
ATOM 661 O O . SER A 1 86 ? 20.655 -2.645 -20.316 1.00 43.75 86 SER A O 1
ATOM 663 N N . SER A 1 87 ? 19.120 -2.141 -21.872 1.00 46.59 87 SER A N 1
ATOM 664 C CA . SER A 1 87 ? 18.413 -1.180 -21.019 1.00 46.59 87 SER A CA 1
ATOM 665 C C . SER A 1 87 ? 17.585 -1.967 -19.998 1.00 46.59 87 SER A C 1
ATOM 667 O O . SER A 1 87 ? 16.391 -2.207 -20.172 1.00 46.59 87 SER A O 1
ATOM 669 N N . GLY A 1 88 ? 18.258 -2.457 -18.962 1.00 50.78 88 GLY A N 1
ATOM 670 C CA . GLY A 1 88 ? 17.653 -3.164 -17.849 1.00 50.78 88 GLY A CA 1
ATOM 671 C C . GLY A 1 88 ? 16.914 -2.160 -16.984 1.00 50.78 88 GLY A C 1
ATOM 672 O O . GLY A 1 88 ? 17.500 -1.578 -16.074 1.00 50.78 88 GLY A O 1
ATOM 673 N N . ILE A 1 89 ? 15.635 -1.929 -17.278 1.00 60.03 89 ILE A N 1
ATOM 674 C CA . ILE A 1 89 ? 14.747 -1.227 -16.351 1.00 60.03 89 ILE A CA 1
ATOM 675 C C . ILE A 1 89 ? 14.746 -2.058 -15.067 1.00 60.03 89 ILE A C 1
ATOM 677 O O . ILE A 1 89 ? 14.328 -3.218 -15.079 1.00 60.03 89 ILE A O 1
ATOM 681 N N . SER A 1 90 ? 15.265 -1.491 -13.977 1.00 71.19 90 SER A N 1
ATOM 682 C CA . SER A 1 90 ? 15.273 -2.159 -12.678 1.00 71.19 90 SER A CA 1
ATOM 683 C C . SER A 1 90 ? 13.840 -2.517 -12.267 1.00 71.19 90 SER A C 1
ATOM 685 O O . SER A 1 90 ? 12.887 -1.840 -12.658 1.00 71.19 90 SER A O 1
ATOM 687 N N . ALA A 1 91 ? 13.664 -3.571 -11.465 1.00 77.19 91 ALA A N 1
ATOM 688 C CA . ALA A 1 91 ? 12.338 -3.950 -10.964 1.00 77.19 91 ALA A CA 1
ATOM 689 C C . ALA A 1 91 ? 11.637 -2.770 -10.255 1.00 77.19 91 ALA A C 1
ATOM 691 O O . ALA A 1 91 ? 10.435 -2.571 -10.417 1.00 77.19 91 ALA A O 1
ATOM 692 N N . GLU A 1 92 ? 12.405 -1.929 -9.553 1.00 79.81 92 GLU A N 1
ATOM 693 C CA . GLU A 1 92 ? 11.929 -0.667 -8.976 1.00 79.81 92 GLU A CA 1
ATOM 694 C C . GLU A 1 92 ? 11.417 0.304 -10.055 1.00 79.81 92 GLU A C 1
ATOM 696 O O . GLU A 1 92 ? 10.319 0.839 -9.922 1.00 79.81 92 GLU A O 1
ATOM 701 N N . GLY A 1 93 ? 12.163 0.495 -11.150 1.00 78.00 93 GLY A N 1
ATOM 702 C CA . GLY A 1 93 ? 11.744 1.328 -12.282 1.00 78.00 93 GLY A CA 1
ATOM 703 C C . GLY A 1 93 ? 10.408 0.876 -12.877 1.00 78.00 93 GLY A C 1
ATOM 704 O O . GLY A 1 93 ? 9.492 1.683 -13.004 1.00 78.00 93 GLY A O 1
ATOM 705 N N . GLN A 1 94 ? 10.236 -0.429 -13.110 1.00 82.69 94 GLN A N 1
ATOM 706 C CA . GLN A 1 94 ? 8.986 -0.982 -13.653 1.00 82.69 94 GLN A CA 1
ATOM 707 C C . GLN A 1 94 ? 7.782 -0.783 -12.716 1.00 82.69 94 GLN A C 1
ATOM 709 O O . GLN A 1 94 ? 6.657 -0.550 -13.169 1.00 82.69 94 GLN A O 1
ATOM 714 N N . LEU A 1 95 ? 7.992 -0.893 -11.400 1.00 86.06 95 LEU A N 1
ATOM 715 C CA . LEU A 1 95 ? 6.942 -0.649 -10.405 1.00 86.06 95 LEU A CA 1
ATOM 716 C C . LEU A 1 95 ? 6.535 0.824 -10.379 1.00 86.06 95 LEU A C 1
ATOM 718 O O . LEU A 1 95 ? 5.350 1.139 -10.267 1.00 86.06 95 LEU A O 1
ATOM 722 N N . ARG A 1 96 ? 7.497 1.729 -10.532 1.00 82.38 96 ARG A N 1
ATOM 723 C CA . ARG A 1 96 ? 7.238 3.169 -10.547 1.00 82.38 96 ARG A CA 1
ATOM 724 C C . ARG A 1 96 ? 6.556 3.613 -11.828 1.00 82.38 96 ARG A C 1
ATOM 726 O O . ARG A 1 96 ? 5.582 4.353 -11.744 1.00 82.38 96 ARG A O 1
ATOM 733 N N . ASP A 1 97 ? 6.974 3.084 -12.973 1.00 84.94 97 ASP A N 1
ATOM 734 C CA . ASP A 1 97 ? 6.310 3.321 -14.258 1.00 84.94 97 ASP A CA 1
ATOM 735 C C . ASP A 1 97 ? 4.852 2.846 -14.226 1.00 84.94 97 ASP A C 1
ATOM 737 O O . ASP A 1 97 ? 3.953 3.520 -14.732 1.00 84.94 97 ASP A O 1
ATOM 741 N N . PHE A 1 98 ? 4.582 1.719 -13.556 1.00 87.50 98 PHE A N 1
ATOM 742 C CA . PHE A 1 98 ? 3.215 1.258 -13.331 1.00 87.50 98 PHE A CA 1
ATOM 743 C C . PHE A 1 98 ? 2.385 2.287 -12.549 1.00 87.50 98 PHE A C 1
ATOM 745 O O . PHE A 1 98 ? 1.267 2.595 -12.960 1.00 87.50 98 PHE A O 1
ATOM 752 N N . PHE A 1 99 ? 2.917 2.847 -11.458 1.00 86.94 99 PHE A N 1
ATOM 753 C CA . PHE A 1 99 ? 2.212 3.852 -10.652 1.00 86.94 99 PHE A CA 1
ATOM 754 C C . PHE A 1 99 ? 2.237 5.271 -11.235 1.00 86.94 99 PHE A C 1
ATOM 756 O O . PHE A 1 99 ? 1.446 6.106 -10.799 1.00 86.94 99 PHE A O 1
ATOM 763 N N . ALA A 1 100 ? 3.071 5.543 -12.242 1.00 85.25 100 ALA A N 1
ATOM 764 C CA . ALA A 1 100 ? 3.070 6.801 -12.987 1.00 85.25 100 ALA A CA 1
ATOM 765 C C . ALA A 1 100 ? 1.831 6.948 -13.889 1.00 85.25 100 ALA A C 1
ATOM 767 O O . ALA A 1 100 ? 1.435 8.063 -14.232 1.00 85.25 100 ALA A O 1
ATOM 768 N N . GLN A 1 101 ? 1.176 5.839 -14.251 1.00 87.31 101 GLN A N 1
ATOM 769 C CA . GLN A 1 101 ? -0.068 5.876 -15.017 1.00 87.31 101 GLN A CA 1
ATOM 770 C C . GLN A 1 101 ? -1.174 6.594 -14.220 1.00 87.31 101 GLN A C 1
ATOM 772 O O . GLN A 1 101 ? -1.408 6.236 -13.063 1.00 87.31 101 GLN A O 1
ATOM 777 N N . PRO A 1 102 ? -1.944 7.527 -14.817 1.00 85.62 102 PRO A N 1
ATOM 778 C CA . PRO A 1 102 ? -2.920 8.342 -14.083 1.00 85.62 102 PRO A CA 1
ATOM 779 C C . PRO A 1 102 ? -3.940 7.535 -13.266 1.00 85.62 102 PRO A C 1
ATOM 781 O O . PRO A 1 102 ? -4.294 7.916 -12.151 1.00 85.62 102 PRO A O 1
ATOM 784 N N . ALA A 1 103 ? -4.403 6.399 -13.794 1.00 85.88 103 ALA A N 1
ATOM 785 C CA . ALA A 1 103 ? -5.331 5.516 -13.091 1.00 85.88 103 ALA A CA 1
ATOM 786 C C . ALA A 1 103 ? -4.690 4.860 -11.853 1.00 85.88 103 ALA A C 1
ATOM 788 O O . ALA A 1 103 ? -5.314 4.796 -10.793 1.00 85.88 103 ALA A O 1
ATOM 789 N N . GLN A 1 104 ? -3.436 4.417 -11.971 1.00 86.75 104 GLN A N 1
ATOM 790 C CA . GLN A 1 104 ? -2.703 3.771 -10.881 1.00 86.75 104 GLN A CA 1
ATOM 791 C C . GLN A 1 104 ? -2.235 4.786 -9.836 1.00 86.75 104 GLN A C 1
ATOM 793 O O . GLN A 1 104 ? -2.300 4.492 -8.647 1.00 86.75 104 GLN A O 1
ATOM 798 N N . ALA A 1 105 ? -1.868 6.001 -10.248 1.00 84.38 105 ALA A N 1
ATOM 799 C CA . ALA A 1 105 ? -1.554 7.102 -9.341 1.00 84.38 105 ALA A CA 1
ATOM 800 C C . ALA A 1 105 ? -2.752 7.458 -8.445 1.00 84.38 105 ALA A C 1
ATOM 802 O O . ALA A 1 105 ? -2.604 7.618 -7.233 1.00 84.38 105 ALA A O 1
ATOM 803 N N . ARG A 1 106 ? -3.966 7.521 -9.017 1.00 87.19 106 ARG A N 1
ATOM 804 C CA . ARG A 1 106 ? -5.208 7.740 -8.250 1.00 87.19 106 ARG A CA 1
ATOM 805 C C . ARG A 1 106 ? -5.479 6.598 -7.270 1.00 87.19 106 ARG A C 1
ATOM 807 O O . ARG A 1 106 ? -5.855 6.859 -6.131 1.00 87.19 106 ARG A O 1
ATOM 814 N N . LEU A 1 107 ? -5.278 5.348 -7.692 1.00 86.38 107 LEU A N 1
ATOM 815 C CA . LEU A 1 107 ? -5.424 4.180 -6.816 1.00 86.38 107 LEU A CA 1
ATOM 816 C C . LEU A 1 107 ? -4.403 4.189 -5.675 1.00 86.38 107 LEU A C 1
ATOM 818 O O . LEU A 1 107 ? -4.776 3.944 -4.532 1.00 86.38 107 LEU A O 1
ATOM 822 N N . LEU A 1 108 ? -3.145 4.517 -5.968 1.00 87.25 108 LEU A N 1
ATOM 823 C CA . LEU A 1 108 ? -2.083 4.619 -4.971 1.00 87.25 108 LEU A CA 1
ATOM 824 C C . LEU A 1 108 ? -2.368 5.737 -3.965 1.00 87.25 108 LEU A C 1
ATOM 826 O O . LEU A 1 108 ? -2.189 5.534 -2.769 1.00 87.25 108 LEU A O 1
ATOM 830 N N . LYS A 1 109 ? -2.868 6.889 -4.427 1.00 87.31 109 LYS A N 1
ATOM 831 C CA . LYS A 1 109 ?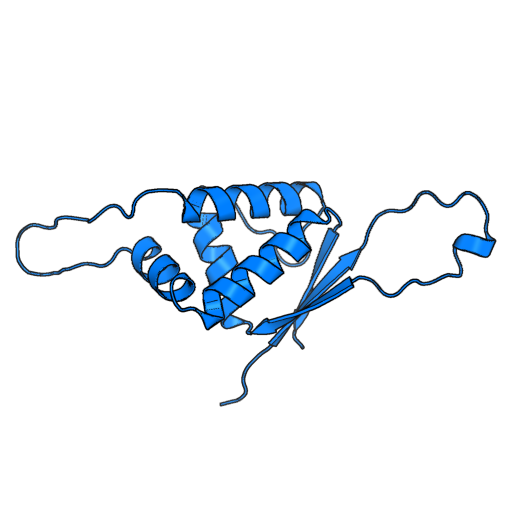 -3.299 7.979 -3.546 1.00 87.31 109 LYS A CA 1
ATOM 832 C C . LYS A 1 109 ? -4.419 7.526 -2.606 1.00 87.31 109 LYS A C 1
ATOM 834 O O . LYS A 1 109 ? -4.291 7.717 -1.404 1.00 87.31 109 LYS A O 1
ATOM 839 N N . ARG A 1 110 ? -5.454 6.855 -3.129 1.00 86.50 110 ARG A N 1
ATOM 840 C CA . ARG A 1 110 ? -6.546 6.297 -2.309 1.00 86.50 110 ARG A CA 1
ATOM 841 C C . ARG A 1 110 ? -6.047 5.262 -1.304 1.00 86.50 110 ARG A C 1
ATOM 843 O O . ARG A 1 110 ? -6.516 5.252 -0.176 1.00 86.50 110 ARG A O 1
ATOM 850 N N . LEU A 1 111 ? -5.104 4.407 -1.703 1.00 86.50 111 LEU A N 1
ATOM 851 C CA . LEU A 1 111 ? -4.470 3.449 -0.798 1.00 86.50 111 LEU A CA 1
ATOM 852 C C . LEU A 1 111 ? -3.696 4.172 0.310 1.00 86.50 111 LEU A C 1
ATOM 854 O O . LEU A 1 111 ? -3.849 3.827 1.471 1.00 86.50 111 LEU A O 1
ATOM 858 N N . LEU A 1 112 ? -2.900 5.189 -0.023 1.00 86.69 112 LEU A N 1
ATOM 859 C CA . LEU A 1 112 ? -2.145 5.958 0.967 1.00 86.69 112 LEU A CA 1
ATOM 860 C C . LEU A 1 112 ? -3.058 6.722 1.927 1.00 86.69 112 LEU A C 1
ATOM 862 O O . LEU A 1 112 ? -2.789 6.714 3.120 1.00 86.69 112 LEU A O 1
ATOM 866 N N . GLU A 1 113 ? -4.124 7.351 1.435 1.00 85.25 113 GLU A N 1
ATOM 867 C CA . GLU A 1 113 ? -5.141 7.998 2.277 1.00 85.25 113 GLU A CA 1
ATOM 868 C C . GLU A 1 113 ? -5.793 6.981 3.219 1.00 85.25 113 GLU A C 1
ATOM 870 O O . GLU A 1 113 ? -5.868 7.214 4.420 1.00 85.25 113 GLU A O 1
ATOM 875 N N . PHE A 1 114 ? -6.164 5.813 2.688 1.00 84.19 114 PHE A N 1
ATOM 876 C CA . PHE A 1 114 ? -6.741 4.722 3.470 1.00 84.19 114 PHE A CA 1
ATOM 877 C C . PHE A 1 114 ? -5.787 4.200 4.553 1.00 84.19 114 PHE A C 1
ATOM 879 O O . PHE A 1 114 ? -6.216 3.891 5.654 1.00 84.19 114 PHE A O 1
ATOM 886 N N . VAL A 1 115 ? -4.488 4.121 4.266 1.00 81.94 115 VAL A N 1
ATOM 887 C CA . VAL A 1 115 ? -3.462 3.654 5.212 1.00 81.94 115 VAL A CA 1
ATOM 888 C C . VAL A 1 115 ? -3.112 4.741 6.247 1.00 81.94 115 VAL A C 1
ATOM 890 O O . VAL A 1 115 ? -2.842 4.420 7.402 1.00 81.94 115 VAL A O 1
ATOM 893 N N . VAL A 1 116 ? -3.140 6.028 5.874 1.00 77.06 116 VAL A N 1
ATOM 894 C CA . VAL A 1 116 ? -2.865 7.164 6.783 1.00 77.06 116 VAL A CA 1
ATOM 895 C C . VAL A 1 116 ? -3.901 7.281 7.904 1.00 77.06 116 VAL A C 1
ATOM 897 O O . VAL A 1 116 ? -3.543 7.732 8.989 1.00 77.06 116 VAL A O 1
ATOM 900 N N . ASP A 1 117 ? -5.130 6.810 7.688 1.00 72.62 117 ASP A N 1
ATOM 901 C CA . ASP A 1 117 ? -6.175 6.746 8.721 1.00 72.62 117 ASP A CA 1
ATOM 902 C C . ASP A 1 117 ? -5.812 5.829 9.919 1.00 72.62 117 ASP A C 1
ATOM 904 O O . ASP A 1 117 ? -6.518 5.825 10.925 1.00 72.62 117 ASP A O 1
ATOM 908 N N . GLY A 1 118 ? -4.693 5.092 9.865 1.00 63.41 118 GLY A N 1
ATOM 909 C CA . GLY A 1 118 ? -3.954 4.683 11.069 1.00 63.41 118 GLY A CA 1
ATOM 910 C C . GLY A 1 118 ? -4.544 3.534 11.897 1.00 63.41 118 GLY A C 1
ATOM 911 O O . GLY A 1 118 ? -4.119 3.332 13.033 1.00 63.41 118 GLY A O 1
ATOM 912 N N . GLY A 1 119 ? -5.493 2.769 11.353 1.00 68.88 119 GLY A N 1
ATOM 913 C CA . GLY A 1 119 ? -6.014 1.544 11.975 1.00 68.88 119 GLY A CA 1
ATOM 914 C C . GLY A 1 119 ? -5.207 0.282 11.640 1.00 68.88 119 GLY A C 1
ATOM 915 O O . GLY A 1 119 ? -4.170 0.329 10.969 1.00 68.88 119 GLY A O 1
ATOM 916 N N . SER A 1 120 ? -5.694 -0.876 12.089 1.00 76.31 120 SER A N 1
ATOM 917 C CA . SER A 1 120 ? -5.251 -2.157 11.536 1.00 76.31 120 SER A CA 1
ATOM 918 C C . SER A 1 120 ? -5.905 -2.382 10.175 1.00 76.31 120 SER A C 1
ATOM 920 O O . SER A 1 120 ? -7.054 -1.998 9.963 1.00 76.31 120 SER A O 1
ATOM 922 N N . LEU A 1 121 ? -5.162 -2.964 9.240 1.00 80.56 121 LEU A N 1
ATOM 923 C CA . LEU A 1 121 ? -5.602 -3.215 7.875 1.00 80.56 121 LEU A CA 1
ATOM 924 C C . LEU A 1 121 ? -5.656 -4.719 7.627 1.00 80.56 121 LEU A C 1
ATOM 926 O O . LEU A 1 121 ? -4.635 -5.407 7.655 1.00 80.56 121 LEU A O 1
ATOM 930 N N . ASP A 1 122 ? -6.863 -5.228 7.415 1.00 83.31 122 ASP A N 1
ATOM 931 C CA . ASP A 1 122 ? -7.102 -6.632 7.100 1.00 83.31 122 ASP A CA 1
ATOM 932 C C . ASP A 1 122 ? -7.212 -6.836 5.588 1.00 83.31 122 ASP A C 1
ATOM 934 O O . ASP A 1 122 ? -7.844 -6.035 4.894 1.00 83.31 122 ASP A O 1
ATOM 938 N N . VAL A 1 123 ? -6.570 -7.887 5.078 1.00 81.81 123 VAL A N 1
ATOM 939 C CA . VAL A 1 123 ? -6.455 -8.177 3.645 1.00 81.81 123 VAL A CA 1
ATOM 940 C C . VAL A 1 123 ? -7.222 -9.460 3.348 1.00 81.81 123 VAL A C 1
ATOM 942 O O . VAL A 1 123 ? -6.793 -10.546 3.728 1.00 81.81 123 VAL A O 1
ATOM 945 N N . SER A 1 124 ? -8.329 -9.341 2.617 1.00 80.75 124 SER A N 1
ATOM 946 C CA . SER A 1 124 ? -9.154 -10.479 2.195 1.00 80.75 124 SER A CA 1
ATOM 947 C C . SER A 1 124 ? -9.274 -10.555 0.671 1.00 80.75 124 SER A C 1
ATOM 949 O O . SER A 1 124 ? -9.266 -9.532 -0.023 1.00 80.75 124 SER A O 1
ATOM 951 N N . ASP A 1 125 ? -9.373 -11.774 0.139 1.00 74.94 125 ASP A N 1
ATOM 952 C CA . ASP A 1 125 ? -9.705 -11.998 -1.271 1.00 74.94 125 ASP A CA 1
ATOM 953 C C . ASP A 1 125 ? -11.204 -11.717 -1.487 1.00 74.94 125 ASP A C 1
ATOM 955 O O . ASP A 1 125 ? -12.045 -12.165 -0.705 1.00 74.94 125 ASP A O 1
ATOM 959 N N . ALA A 1 126 ? -11.527 -10.932 -2.522 1.00 57.78 126 ALA A N 1
ATOM 960 C CA . ALA A 1 126 ? -12.874 -10.427 -2.813 1.00 57.78 126 ALA A CA 1
ATOM 961 C C . ALA A 1 126 ? -13.486 -11.000 -4.093 1.00 57.78 126 ALA A C 1
ATOM 963 O O . ALA A 1 126 ? -12.723 -11.321 -5.037 1.00 57.78 126 ALA A O 1
#

Foldseek 3Di:
DDFWKKKKFFDADDDDPDPVVVPPPPGTDIDIDGPVLVVLLQVLLCVQVQDDDDWKQALVSLVSSLVSSVVSQPDPQPQPPDPDDDSPCDPSNVSNVQCVPPVSVVVVVVSSVSSVVRGMMGIDID

Radius of gyration: 17.53 Å; chains: 1; bounding box: 52×24×53 Å

Secondary structure (DSSP, 8-state):
----EEEEEEE-----SSGGGTS--PPPEEEEEEHHHHHHHHHHHHTTT----SS-B-HHHHHHHHHHHHHHHHSPP-----SSS-----HHHHHHHHHHSHHHHHHHHHHHHHHHT-SEEEEEE-

pLDDT: mean 75.73, std 13.9, range [43.75, 90.81]

Sequence (126 aa):
MQLKKVRLTLNTTRFVSSEAEFDEDKPGKMLVLPAVSFRKAVALAETTGFRAPRGSFMPSHTVEFARALKEAMSRKAKIVAGPRGSSGISAEGQLRDFFAQPAQARLLKRLLEFVVDGGSLDVSDA